Protein AF-A0A238FMF3-F1 (afdb_monomer_lite)

Sequence (136 aa):
MIKHTIITWNVRRGMGVPENRRNIYAYFSTLNASAILLQEHYIRPQLWQLIKDEYEGKVFINQHCLTLIPADSPLIDAELLRTHSALDGRLLVTSFRLRGDIKIFEINNIYAPIDLKQRAKFFDKLIFHKTQKTHL

Structure (mmCIF, N/CA/C/O backbone):
data_AF-A0A238FMF3-F1
#
_entry.id   AF-A0A238FMF3-F1
#
loop_
_atom_site.group_PDB
_atom_site.id
_atom_site.type_symbol
_atom_site.label_atom_id
_atom_site.label_alt_id
_atom_site.label_comp_id
_atom_site.label_asym_id
_atom_site.label_entity_id
_atom_site.label_seq_id
_atom_site.pdbx_PDB_ins_code
_atom_site.Cartn_x
_atom_site.Cartn_y
_atom_site.Cartn_z
_atom_site.occupancy
_atom_site.B_iso_or_equiv
_atom_site.auth_seq_id
_atom_site.auth_comp_id
_atom_site.auth_asym_id
_atom_site.auth_atom_id
_atom_site.pdbx_PDB_model_num
ATOM 1 N N . MET A 1 1 ? -20.058 -5.375 15.266 1.00 68.00 1 MET A N 1
ATOM 2 C CA . MET A 1 1 ? -18.917 -5.923 14.499 1.00 68.00 1 MET A CA 1
ATOM 3 C C . MET A 1 1 ? -18.374 -4.796 13.637 1.00 68.00 1 MET A C 1
ATOM 5 O O . MET A 1 1 ? -19.154 -4.227 12.886 1.00 68.00 1 MET A O 1
ATOM 9 N N . ILE A 1 2 ? -17.103 -4.417 13.787 1.00 75.50 2 ILE A N 1
ATOM 10 C CA . ILE A 1 2 ? -16.485 -3.401 12.919 1.00 75.50 2 ILE A CA 1
ATOM 11 C C . ILE A 1 2 ? -16.122 -4.088 11.601 1.00 75.50 2 ILE A C 1
ATOM 13 O O . ILE A 1 2 ? -15.435 -5.109 11.607 1.00 75.50 2 ILE A O 1
ATOM 17 N N . LYS A 1 3 ? -16.625 -3.569 10.479 1.00 84.00 3 LYS A N 1
ATOM 18 C CA . LYS A 1 3 ? -16.276 -4.061 9.143 1.00 84.00 3 LYS A CA 1
ATOM 19 C C . LYS A 1 3 ? -15.015 -3.343 8.674 1.00 84.00 3 LYS A C 1
ATOM 21 O O . LYS A 1 3 ? -15.008 -2.119 8.602 1.00 84.00 3 LYS A O 1
ATOM 26 N N . HIS A 1 4 ? -13.993 -4.106 8.304 1.00 87.31 4 HIS A N 1
ATOM 27 C CA . HIS A 1 4 ? -12.825 -3.575 7.610 1.00 87.31 4 HIS A CA 1
ATOM 28 C C . HIS A 1 4 ? -12.906 -3.905 6.122 1.00 87.31 4 HIS A C 1
ATOM 30 O O . HIS A 1 4 ? -13.022 -5.072 5.748 1.00 87.31 4 HIS A O 1
ATOM 36 N N . THR A 1 5 ? -12.844 -2.881 5.275 1.00 93.56 5 THR A N 1
ATOM 37 C CA . THR A 1 5 ? -12.824 -3.038 3.814 1.00 93.56 5 THR A CA 1
ATOM 38 C C . THR A 1 5 ? -11.412 -2.769 3.317 1.00 93.56 5 THR A C 1
ATOM 40 O O . THR A 1 5 ? -10.869 -1.695 3.564 1.00 93.56 5 THR A O 1
ATOM 43 N N . ILE A 1 6 ? -10.813 -3.719 2.606 1.00 95.19 6 ILE A N 1
ATOM 44 C CA . ILE A 1 6 ? -9.495 -3.547 1.991 1.00 95.19 6 ILE A CA 1
ATOM 45 C C . ILE A 1 6 ? -9.677 -3.512 0.482 1.00 95.19 6 ILE A C 1
ATOM 47 O O . ILE A 1 6 ? -10.295 -4.407 -0.090 1.00 95.19 6 ILE A O 1
ATOM 51 N N . ILE A 1 7 ? -9.141 -2.477 -0.153 1.00 96.88 7 ILE A N 1
ATOM 52 C CA . ILE A 1 7 ? -9.187 -2.308 -1.605 1.00 96.88 7 ILE A CA 1
ATOM 53 C C . ILE A 1 7 ? -7.799 -2.567 -2.158 1.00 96.88 7 ILE A C 1
ATOM 55 O O . ILE A 1 7 ? -6.808 -2.174 -1.552 1.00 96.88 7 ILE A O 1
ATOM 59 N N . THR A 1 8 ? -7.709 -3.212 -3.316 1.00 96.81 8 THR A N 1
ATOM 60 C CA . THR A 1 8 ? -6.445 -3.331 -4.038 1.00 96.81 8 THR A CA 1
ATOM 61 C C . THR A 1 8 ? -6.606 -2.924 -5.490 1.00 96.81 8 THR A C 1
ATOM 63 O O . THR A 1 8 ? -7.626 -3.222 -6.109 1.00 96.81 8 THR A O 1
ATOM 66 N N . TRP A 1 9 ? -5.607 -2.222 -6.027 1.00 96.62 9 TRP A N 1
ATOM 67 C CA . TRP A 1 9 ? -5.605 -1.801 -7.417 1.00 96.62 9 TRP A CA 1
ATOM 68 C C . TRP A 1 9 ? -4.188 -1.714 -7.989 1.00 96.62 9 TRP A C 1
ATOM 70 O O . TRP A 1 9 ? -3.329 -0.974 -7.512 1.00 96.62 9 TRP A O 1
ATOM 80 N N . ASN A 1 10 ? -3.972 -2.422 -9.093 1.00 95.38 10 ASN 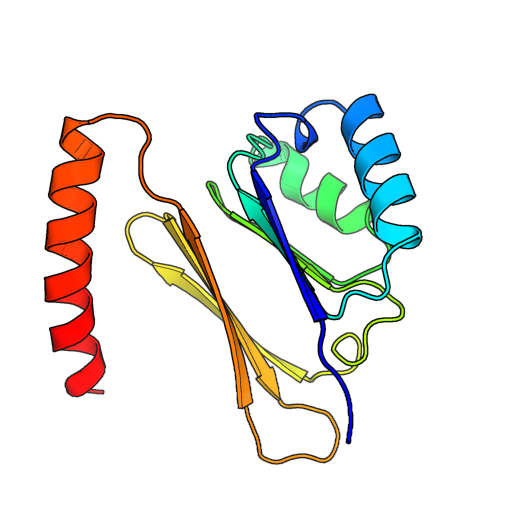A N 1
ATOM 81 C CA . ASN A 1 10 ? -2.854 -2.166 -9.985 1.00 95.38 10 ASN A CA 1
ATOM 82 C C . ASN A 1 10 ? -3.123 -0.903 -10.824 1.00 95.38 10 ASN A C 1
ATOM 84 O O . ASN A 1 10 ? -3.936 -0.922 -11.748 1.00 95.38 10 ASN A O 1
ATOM 88 N N . VAL A 1 11 ? -2.416 0.183 -10.511 1.00 94.50 11 VAL A N 1
ATOM 89 C CA . VAL A 1 11 ? -2.658 1.518 -11.085 1.00 94.50 11 VAL A CA 1
ATOM 90 C C . VAL A 1 11 ? -1.846 1.808 -12.351 1.00 94.50 11 VAL A C 1
ATOM 92 O O . VAL A 1 11 ? -1.956 2.907 -12.886 1.00 94.50 11 VAL A O 1
ATOM 95 N N . ARG A 1 12 ? -1.008 0.870 -12.825 1.00 91.81 12 ARG A N 1
ATOM 96 C CA . ARG A 1 12 ? -0.204 0.979 -14.063 1.00 91.81 12 ARG A CA 1
ATOM 97 C C . ARG A 1 12 ? 0.375 2.380 -14.332 1.00 91.81 12 ARG A C 1
ATOM 99 O O . ARG A 1 12 ? 0.108 2.985 -15.366 1.00 91.81 12 ARG A O 1
ATOM 106 N N . ARG A 1 13 ? 1.195 2.900 -13.412 1.00 87.44 13 ARG A N 1
ATOM 107 C CA . ARG A 1 13 ? 1.839 4.239 -13.436 1.00 87.44 13 ARG A CA 1
ATOM 108 C C . ARG A 1 13 ? 0.920 5.433 -13.177 1.00 87.44 13 ARG A C 1
ATOM 110 O O . ARG A 1 13 ? 1.434 6.548 -13.095 1.00 87.44 13 ARG A O 1
ATOM 117 N N . GLY A 1 14 ? -0.384 5.235 -12.991 1.00 89.12 14 GLY A N 1
ATOM 118 C CA . GLY A 1 14 ? -1.354 6.315 -12.777 1.00 89.12 14 GLY A CA 1
ATOM 119 C C . GLY A 1 14 ? -0.959 7.271 -11.650 1.00 89.12 14 GLY A C 1
ATOM 120 O O . GLY A 1 14 ? -1.090 8.479 -11.787 1.00 89.12 14 GLY A O 1
ATOM 121 N N . MET A 1 15 ? -0.344 6.755 -10.587 1.00 93.50 15 MET A N 1
ATOM 122 C CA . MET A 1 15 ? 0.090 7.560 -9.440 1.00 93.50 15 MET A CA 1
ATOM 123 C C . MET A 1 15 ? 1.286 8.485 -9.718 1.00 93.50 15 MET A C 1
ATOM 125 O O . MET A 1 15 ? 1.492 9.464 -8.997 1.00 93.50 15 MET A O 1
ATOM 129 N N . GLY A 1 16 ? 2.083 8.196 -10.751 1.00 88.50 16 GLY A N 1
ATOM 130 C CA . GLY A 1 16 ? 3.231 9.016 -11.145 1.00 88.50 16 GLY A CA 1
ATOM 131 C C . GLY A 1 16 ? 2.850 10.306 -11.877 1.00 88.50 16 GLY A C 1
ATOM 132 O O . GLY A 1 16 ? 3.673 11.215 -11.963 1.00 88.50 16 GLY A O 1
ATOM 133 N N . VAL A 1 17 ? 1.615 10.408 -12.377 1.00 90.56 17 VAL A N 1
ATOM 134 C CA . VAL A 1 17 ? 1.093 11.595 -13.066 1.00 90.56 17 VAL A CA 1
ATOM 135 C C . VAL A 1 17 ? 0.220 12.386 -12.083 1.00 90.56 17 VAL A C 1
ATOM 137 O O . VAL A 1 17 ? -0.749 11.822 -11.579 1.00 90.56 17 VAL A O 1
ATOM 140 N N . PRO A 1 18 ? 0.521 13.667 -11.786 1.00 91.12 18 PRO A N 1
ATOM 141 C CA . PRO A 1 18 ? -0.217 14.439 -10.781 1.00 91.12 18 PRO A CA 1
ATOM 142 C C . PRO A 1 18 ? -1.730 14.503 -11.008 1.00 91.12 18 PRO A C 1
ATOM 144 O O . PRO A 1 18 ? -2.496 14.331 -10.067 1.00 91.12 18 PRO A O 1
ATOM 147 N N . GLU A 1 19 ? -2.168 14.707 -12.250 1.00 93.62 19 GLU A N 1
ATOM 148 C CA . GLU A 1 19 ? -3.592 14.768 -12.594 1.00 93.62 19 GLU A CA 1
ATOM 149 C C . GLU A 1 19 ? -4.303 13.432 -12.341 1.00 93.62 19 GLU A C 1
ATOM 151 O O . GLU A 1 19 ? -5.290 13.381 -11.610 1.00 93.62 19 GLU A O 1
ATOM 156 N N . ASN A 1 20 ? -3.740 12.329 -12.845 1.00 94.69 20 ASN A N 1
ATOM 157 C CA . ASN A 1 20 ? -4.270 10.989 -12.594 1.00 94.69 20 ASN A CA 1
ATOM 158 C C . ASN A 1 20 ? -4.305 10.668 -11.100 1.00 94.69 20 ASN A C 1
ATOM 160 O O . ASN A 1 20 ? -5.281 10.102 -10.623 1.00 94.69 20 ASN A O 1
ATOM 164 N N . ARG A 1 21 ? -3.264 11.046 -10.351 1.00 94.00 21 ARG A N 1
ATOM 165 C CA . ARG A 1 21 ? -3.214 10.841 -8.903 1.00 94.00 21 ARG A CA 1
ATOM 166 C C . ARG A 1 21 ? -4.348 11.569 -8.182 1.00 94.00 21 ARG A C 1
ATOM 168 O O . ARG A 1 21 ? -4.996 10.954 -7.343 1.00 94.00 21 ARG A O 1
ATOM 175 N N . ARG A 1 22 ? -4.636 12.827 -8.538 1.00 93.62 22 ARG A N 1
ATOM 176 C CA . ARG A 1 22 ? -5.783 13.570 -7.982 1.00 93.62 22 ARG A CA 1
ATOM 177 C C . ARG A 1 22 ? -7.108 12.882 -8.299 1.00 93.62 22 ARG A C 1
ATOM 179 O O . ARG A 1 22 ? -7.917 12.708 -7.397 1.00 93.62 22 ARG A O 1
ATOM 186 N N . ASN A 1 23 ? -7.297 12.426 -9.537 1.00 95.50 23 ASN A N 1
ATOM 187 C CA . ASN A 1 23 ? -8.507 11.698 -9.937 1.00 95.50 23 ASN A CA 1
ATOM 188 C C . ASN A 1 23 ? -8.652 10.365 -9.184 1.00 95.50 23 ASN A C 1
ATOM 190 O O . ASN A 1 23 ? -9.747 10.008 -8.759 1.00 95.50 23 ASN A O 1
ATOM 194 N N . ILE A 1 24 ? -7.545 9.647 -8.972 1.00 95.31 24 ILE A N 1
ATOM 195 C CA . ILE A 1 24 ? -7.512 8.408 -8.185 1.00 95.31 24 ILE A CA 1
ATOM 196 C C . ILE A 1 24 ? -7.882 8.686 -6.721 1.00 95.31 24 ILE A C 1
ATOM 198 O O . ILE A 1 24 ? -8.711 7.971 -6.166 1.00 95.31 24 ILE A O 1
ATOM 202 N N . TYR A 1 25 ? -7.320 9.729 -6.102 1.00 95.06 25 TYR A N 1
ATOM 203 C CA . TYR A 1 25 ? -7.675 10.123 -4.734 1.00 95.06 25 TYR A CA 1
ATOM 204 C C . TYR A 1 25 ? -9.138 10.556 -4.613 1.00 95.06 25 TYR A C 1
ATOM 206 O O . TYR A 1 25 ? -9.816 10.118 -3.688 1.00 95.06 25 TYR A O 1
ATOM 214 N N . ALA A 1 26 ? -9.646 11.332 -5.572 1.00 95.12 26 ALA A N 1
ATOM 215 C CA . ALA A 1 26 ? -11.052 11.723 -5.624 1.00 95.12 26 ALA A CA 1
ATOM 216 C C . ALA A 1 26 ? -11.986 10.516 -5.794 1.00 95.12 26 ALA A C 1
ATOM 218 O O . ALA A 1 26 ? -13.071 10.491 -5.229 1.00 95.12 26 ALA A O 1
ATOM 219 N N . TYR A 1 27 ? -11.575 9.488 -6.539 1.00 95.75 27 TYR A N 1
ATOM 220 C CA . TYR A 1 27 ? -12.335 8.243 -6.605 1.00 95.75 27 TYR A CA 1
ATOM 221 C C . TYR A 1 27 ? -12.285 7.484 -5.275 1.00 95.75 27 TYR A C 1
ATOM 223 O O . TYR A 1 27 ? -13.315 7.022 -4.791 1.00 95.75 27 TYR A O 1
ATOM 231 N N . PHE A 1 28 ? -11.113 7.380 -4.645 1.00 95.31 28 PHE A N 1
ATOM 232 C CA . PHE A 1 28 ? -10.968 6.691 -3.363 1.00 95.31 28 PHE A CA 1
ATOM 233 C C . PHE A 1 28 ? -11.751 7.326 -2.224 1.00 95.31 28 PHE A C 1
ATOM 235 O O . PHE A 1 28 ? -12.249 6.579 -1.389 1.00 95.31 28 PHE A O 1
ATOM 242 N N . SER A 1 29 ? -11.926 8.647 -2.209 1.00 92.56 29 SER A N 1
ATOM 243 C CA . SER A 1 29 ? -12.755 9.310 -1.195 1.00 92.56 29 SER A CA 1
ATOM 244 C C . SER A 1 29 ? -14.241 8.948 -1.296 1.00 92.56 29 SER A C 1
ATOM 246 O O . SER A 1 29 ? -14.984 9.135 -0.339 1.00 92.56 29 SER A O 1
ATOM 248 N N . THR A 1 30 ? -14.687 8.374 -2.420 1.00 94.44 30 THR A N 1
ATOM 249 C CA . THR A 1 30 ? -16.049 7.825 -2.551 1.00 94.44 30 THR A CA 1
ATOM 250 C C . THR A 1 30 ? -16.193 6.421 -1.953 1.00 94.44 30 THR A C 1
ATOM 252 O O . THR A 1 30 ? -17.304 5.899 -1.849 1.00 94.44 30 THR A O 1
ATOM 255 N N . LEU A 1 31 ? -15.083 5.780 -1.570 1.00 92.62 31 LEU A N 1
ATOM 256 C CA . LEU A 1 31 ? -15.044 4.397 -1.111 1.00 92.62 31 LEU A CA 1
ATOM 257 C C . LEU A 1 31 ? -14.895 4.348 0.410 1.00 92.62 31 LEU A C 1
ATOM 259 O O . LEU A 1 31 ? -13.969 4.918 0.973 1.00 92.62 31 LEU A O 1
ATOM 263 N N . ASN A 1 32 ? -15.736 3.559 1.079 1.00 92.50 32 ASN A N 1
ATOM 264 C CA . ASN A 1 32 ? -15.579 3.285 2.509 1.00 92.50 32 ASN A CA 1
ATOM 265 C C . ASN A 1 32 ? -14.511 2.194 2.736 1.00 92.50 32 ASN A C 1
ATOM 267 O O . ASN A 1 32 ? -14.831 1.013 2.939 1.00 92.50 32 ASN A O 1
ATOM 271 N N . ALA A 1 33 ? -13.238 2.583 2.616 1.00 95.12 33 ALA A N 1
ATOM 272 C CA . ALA A 1 33 ? -12.076 1.707 2.725 1.00 95.12 33 ALA A CA 1
ATOM 273 C C . ALA A 1 33 ? -11.340 1.895 4.058 1.00 95.12 33 ALA A C 1
ATOM 275 O O . ALA A 1 33 ? -11.014 2.999 4.472 1.00 95.12 33 ALA A O 1
ATOM 276 N N . SER A 1 34 ? -10.980 0.789 4.707 1.00 94.25 34 SER A N 1
ATOM 277 C CA . SER A 1 34 ? -10.050 0.812 5.836 1.00 94.25 34 SER A CA 1
ATOM 278 C C . SER A 1 34 ? -8.601 0.977 5.376 1.00 94.25 34 SER A C 1
ATOM 280 O O . SER A 1 34 ? -7.818 1.668 6.023 1.00 94.25 34 SER A O 1
ATOM 282 N N . ALA A 1 35 ? -8.240 0.350 4.257 1.00 96.31 35 ALA A N 1
ATOM 283 C CA . ALA A 1 35 ? -6.948 0.533 3.612 1.00 96.31 35 ALA A CA 1
ATOM 284 C C . ALA A 1 35 ? -7.047 0.281 2.106 1.00 96.31 35 ALA A C 1
ATOM 286 O O . ALA A 1 35 ? -7.897 -0.486 1.645 1.00 96.31 35 ALA A O 1
ATOM 287 N N . ILE A 1 36 ? -6.140 0.894 1.352 1.00 97.75 36 ILE A N 1
ATOM 288 C CA . ILE A 1 36 ? -6.053 0.780 -0.103 1.00 97.75 36 ILE A CA 1
ATOM 289 C C . ILE A 1 36 ? -4.626 0.379 -0.482 1.00 97.75 36 ILE A C 1
ATOM 291 O O . ILE A 1 36 ? -3.660 1.034 -0.096 1.00 97.75 36 ILE A O 1
ATOM 295 N N . LEU A 1 37 ? -4.498 -0.712 -1.232 1.00 97.69 37 LEU A N 1
ATOM 296 C CA . LEU A 1 37 ? -3.246 -1.356 -1.617 1.00 97.69 37 LEU A CA 1
ATOM 297 C C . LEU A 1 37 ? -3.002 -1.166 -3.108 1.00 97.69 37 LEU A C 1
ATOM 299 O O . LEU A 1 37 ? -3.657 -1.791 -3.943 1.00 97.69 37 LEU A O 1
ATOM 303 N N . LEU A 1 38 ? -2.038 -0.321 -3.440 1.00 96.88 38 LEU A N 1
ATOM 304 C CA . LEU A 1 38 ? -1.669 -0.018 -4.810 1.00 96.88 38 LEU A CA 1
ATOM 305 C C . LEU A 1 38 ? -0.372 -0.714 -5.199 1.00 96.88 38 LEU A C 1
ATOM 307 O O . LEU A 1 38 ? 0.602 -0.716 -4.440 1.00 96.88 38 LEU A O 1
ATOM 311 N N . GLN A 1 39 ? -0.355 -1.262 -6.410 1.00 95.38 39 GLN A N 1
ATOM 312 C CA . GLN A 1 39 ? 0.838 -1.806 -7.058 1.00 95.38 39 GLN A CA 1
ATOM 313 C C . GLN A 1 39 ? 1.059 -1.122 -8.404 1.00 95.38 39 GLN A C 1
ATOM 315 O O . GLN A 1 39 ? 0.152 -0.494 -8.948 1.00 95.38 39 GLN A O 1
ATOM 320 N N . GLU A 1 40 ? 2.276 -1.226 -8.940 1.00 93.62 40 GLU A N 1
ATOM 321 C CA . GLU A 1 40 ? 2.654 -0.533 -10.180 1.00 93.62 40 GLU A CA 1
ATOM 322 C C . GLU A 1 40 ? 2.409 0.986 -10.104 1.00 93.62 40 GLU A C 1
ATOM 324 O O . GLU A 1 40 ? 2.002 1.624 -11.072 1.00 93.62 40 GLU A O 1
ATOM 329 N N . HIS A 1 41 ? 2.658 1.606 -8.948 1.00 94.00 41 HIS A N 1
ATOM 330 C CA . HIS A 1 41 ? 2.490 3.055 -8.788 1.00 94.00 41 HIS A CA 1
ATOM 331 C C . HIS A 1 41 ? 3.573 3.860 -9.532 1.00 94.00 41 HIS A C 1
ATOM 333 O O . HIS A 1 41 ? 3.300 4.965 -9.992 1.00 94.00 41 HIS A O 1
ATOM 339 N N . TYR A 1 42 ? 4.787 3.307 -9.679 1.00 89.56 42 TYR A N 1
ATOM 340 C CA . TYR A 1 42 ? 5.935 3.903 -10.392 1.00 89.56 42 TYR A CA 1
ATOM 341 C C . TYR A 1 42 ? 6.288 5.347 -9.986 1.00 89.56 42 TYR A C 1
ATOM 343 O O . TYR A 1 42 ? 6.887 6.100 -10.757 1.00 89.56 42 TYR A O 1
ATOM 351 N N . ILE A 1 43 ? 5.957 5.730 -8.754 1.00 94.31 43 ILE A N 1
ATOM 352 C CA . ILE A 1 43 ? 6.350 7.018 -8.180 1.00 94.31 43 ILE A CA 1
ATOM 353 C C . ILE A 1 43 ? 7.854 6.978 -7.907 1.00 94.31 43 ILE A C 1
ATOM 355 O O . ILE A 1 43 ? 8.345 6.077 -7.220 1.00 94.31 43 ILE A O 1
ATOM 359 N N . ARG A 1 44 ? 8.586 7.972 -8.416 1.00 93.81 44 ARG A N 1
ATOM 360 C CA . ARG A 1 44 ? 10.028 8.081 -8.177 1.00 93.81 44 ARG A CA 1
ATOM 361 C C . ARG A 1 44 ? 10.314 8.371 -6.695 1.00 93.81 44 ARG A C 1
ATOM 363 O O . ARG A 1 44 ? 9.583 9.170 -6.111 1.00 93.81 44 ARG A O 1
ATOM 370 N N . PRO A 1 45 ? 11.392 7.817 -6.105 1.00 94.94 45 PRO A N 1
ATOM 371 C CA . PRO A 1 45 ? 11.719 8.026 -4.692 1.00 94.94 45 PRO A CA 1
ATOM 372 C C . PRO A 1 45 ? 11.774 9.489 -4.247 1.00 94.94 45 PRO A C 1
ATOM 374 O O . PRO A 1 45 ? 11.330 9.807 -3.150 1.00 94.94 45 PRO A O 1
ATOM 377 N N . GLN A 1 46 ? 12.236 10.395 -5.118 1.00 95.62 46 GLN A N 1
ATOM 378 C CA . GLN A 1 46 ? 12.337 11.824 -4.791 1.00 95.62 46 GLN A CA 1
ATOM 379 C C . GLN A 1 46 ? 10.971 12.482 -4.540 1.00 95.62 46 GLN A C 1
ATOM 381 O O . GLN A 1 46 ? 10.898 13.520 -3.896 1.00 95.62 46 GLN A O 1
ATOM 386 N N . LEU A 1 47 ? 9.888 11.884 -5.047 1.00 94.75 47 LEU A N 1
ATOM 387 C CA . LEU A 1 47 ? 8.526 12.392 -4.900 1.00 94.75 47 LEU A CA 1
ATOM 388 C C . LEU A 1 47 ? 7.786 11.758 -3.719 1.00 94.75 47 LEU A C 1
ATOM 390 O O . LEU A 1 47 ? 6.663 12.153 -3.441 1.00 94.75 47 LEU A O 1
ATOM 394 N N . TRP A 1 48 ? 8.359 10.772 -3.022 1.00 95.62 48 TRP A N 1
ATOM 395 C CA . TRP A 1 48 ? 7.627 10.047 -1.977 1.00 95.62 48 TRP A CA 1
ATOM 396 C C . TRP A 1 48 ? 7.166 10.944 -0.834 1.00 95.62 48 TRP A C 1
ATOM 398 O O . TRP A 1 48 ? 6.073 10.722 -0.325 1.00 95.62 48 TRP A O 1
ATOM 408 N N . GLN A 1 49 ? 7.958 11.949 -0.450 1.00 96.06 49 GLN A N 1
ATOM 409 C CA . GLN A 1 49 ? 7.538 12.891 0.586 1.00 96.06 49 GLN A CA 1
ATOM 410 C C . GLN A 1 49 ? 6.351 13.735 0.114 1.00 96.06 49 GLN A C 1
ATOM 412 O O . GLN A 1 49 ? 5.341 13.772 0.800 1.00 96.06 49 GLN A O 1
ATOM 417 N N . LEU A 1 50 ? 6.404 14.256 -1.116 1.00 94.56 50 LEU A N 1
ATOM 418 C CA . LEU A 1 50 ? 5.275 14.959 -1.732 1.00 94.56 50 LEU A CA 1
ATOM 419 C C . LEU A 1 50 ? 3.995 14.106 -1.719 1.00 94.56 50 LEU A C 1
ATOM 421 O O . LEU A 1 50 ? 2.932 14.605 -1.385 1.00 94.56 50 LEU A O 1
ATOM 425 N N . ILE A 1 51 ? 4.085 12.811 -2.044 1.00 95.06 51 ILE A N 1
ATOM 426 C CA . ILE A 1 51 ? 2.914 11.916 -2.019 1.00 95.06 51 ILE A CA 1
ATOM 427 C C . ILE A 1 51 ? 2.340 11.753 -0.609 1.00 95.06 51 ILE A C 1
ATOM 429 O O . ILE A 1 51 ? 1.124 11.645 -0.466 1.00 95.06 51 ILE A O 1
ATOM 433 N N . LYS A 1 52 ? 3.200 11.707 0.415 1.00 95.69 52 LYS A N 1
ATOM 434 C CA . LYS A 1 52 ? 2.772 11.647 1.818 1.00 95.69 52 LYS A CA 1
ATOM 435 C C . LYS A 1 52 ? 2.086 12.940 2.243 1.00 95.69 52 LYS A C 1
ATOM 437 O O . LYS A 1 52 ? 1.088 12.865 2.941 1.00 95.69 52 LYS A O 1
ATOM 442 N N . ASP A 1 53 ? 2.606 14.081 1.803 1.00 94.75 53 ASP A N 1
ATOM 443 C CA . ASP A 1 53 ? 2.078 15.397 2.162 1.00 94.75 53 ASP A CA 1
ATOM 444 C C . ASP A 1 53 ? 0.752 15.706 1.434 1.00 94.75 53 ASP A C 1
ATOM 446 O O . ASP A 1 53 ? -0.108 16.388 1.978 1.00 94.75 53 ASP A O 1
ATOM 450 N N . GLU A 1 54 ? 0.565 15.197 0.210 1.00 93.25 54 GLU A N 1
ATOM 451 C CA . GLU A 1 54 ? -0.653 15.401 -0.594 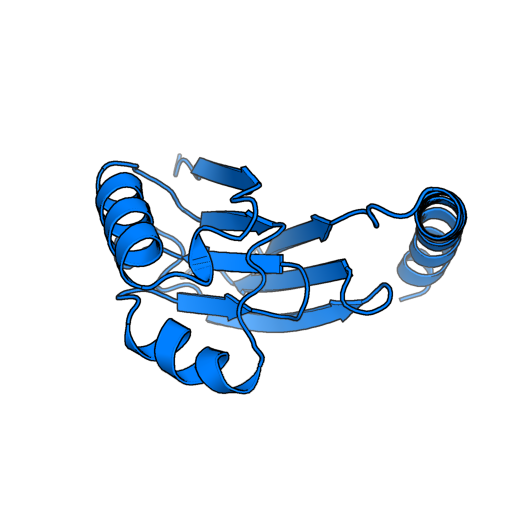1.00 93.25 54 GLU A CA 1
ATOM 452 C C . GLU A 1 54 ? -1.856 14.550 -0.152 1.00 93.25 54 GLU A C 1
ATOM 454 O O . GLU A 1 54 ? -2.984 14.843 -0.547 1.00 93.25 54 GLU A O 1
ATOM 459 N N . TYR A 1 55 ? -1.640 13.456 0.580 1.00 95.56 55 TYR A N 1
ATOM 460 C CA . TYR A 1 55 ? -2.706 12.529 0.954 1.00 95.56 55 TYR A CA 1
ATOM 461 C C . TYR A 1 55 ? -3.161 12.794 2.390 1.00 95.56 55 TYR A C 1
ATOM 463 O O . TYR A 1 55 ? -2.362 12.719 3.313 1.00 95.56 55 TYR A O 1
ATOM 471 N N . GLU A 1 56 ? -4.457 13.035 2.593 1.00 92.12 56 GLU A N 1
ATOM 472 C CA . GLU A 1 56 ? -5.012 13.426 3.904 1.00 92.12 56 GLU A CA 1
ATOM 473 C C . GLU A 1 56 ? -4.923 12.327 4.984 1.00 92.12 56 GLU A C 1
ATOM 475 O O . GLU A 1 56 ? -5.155 12.582 6.163 1.00 92.12 56 GLU A O 1
ATOM 480 N N . GLY A 1 57 ? -4.582 11.095 4.604 1.00 95.00 57 GLY A N 1
ATOM 481 C CA . GLY A 1 57 ? -4.439 9.960 5.511 1.00 95.00 57 GLY A CA 1
ATOM 482 C C . GLY A 1 57 ? -2.993 9.492 5.710 1.00 95.00 57 GLY A C 1
ATOM 483 O O . GLY A 1 57 ? -2.029 10.207 5.451 1.00 95.00 57 GLY A O 1
ATOM 484 N N . LYS A 1 58 ? -2.805 8.240 6.147 1.00 96.19 58 LYS A N 1
ATOM 485 C CA . LYS A 1 58 ? -1.451 7.663 6.281 1.00 96.19 58 LYS A CA 1
ATOM 486 C C . LYS A 1 58 ? -1.002 7.015 4.977 1.00 96.19 58 LYS A C 1
ATOM 488 O O . LYS A 1 58 ? -1.765 6.301 4.327 1.00 96.19 58 LYS A O 1
ATOM 493 N N . VAL A 1 59 ? 0.272 7.204 4.645 1.00 97.00 59 VAL A N 1
ATOM 494 C CA . VAL A 1 59 ? 0.902 6.689 3.426 1.00 97.00 59 VAL A CA 1
ATOM 495 C C . VAL A 1 59 ? 2.135 5.860 3.776 1.00 97.00 59 VAL A C 1
ATOM 497 O O . VAL A 1 59 ? 3.102 6.365 4.350 1.00 97.00 59 VAL A O 1
ATOM 500 N N . PHE A 1 60 ? 2.140 4.597 3.354 1.00 96.75 60 PHE A N 1
ATOM 501 C CA . PHE A 1 60 ? 3.298 3.707 3.432 1.00 96.75 60 PHE A CA 1
ATOM 502 C C . PHE A 1 60 ? 3.714 3.321 2.020 1.00 96.75 60 PHE A C 1
ATOM 504 O O . PHE A 1 60 ? 2.921 2.763 1.269 1.00 96.75 60 PHE A O 1
ATOM 511 N N . ILE A 1 61 ? 4.949 3.629 1.640 1.00 96.38 61 ILE A N 1
ATOM 512 C CA . ILE A 1 61 ? 5.414 3.491 0.260 1.00 96.38 61 ILE A CA 1
ATOM 513 C C . ILE A 1 61 ? 6.795 2.851 0.215 1.00 96.38 61 ILE A C 1
ATOM 515 O O . ILE A 1 61 ? 7.665 3.164 1.030 1.00 96.38 61 ILE A O 1
ATOM 519 N N . ASN A 1 62 ? 6.994 1.973 -0.761 1.00 95.19 62 ASN A N 1
ATOM 520 C CA . ASN A 1 62 ? 8.310 1.541 -1.206 1.00 95.19 62 ASN A CA 1
ATOM 521 C C . ASN A 1 62 ? 8.381 1.585 -2.745 1.00 95.19 62 ASN A C 1
ATOM 523 O O . ASN A 1 62 ? 7.586 2.258 -3.393 1.00 95.19 62 ASN A O 1
ATOM 527 N N . GLN A 1 63 ? 9.356 0.911 -3.355 1.00 92.94 63 GLN A N 1
ATOM 528 C CA . GLN A 1 63 ? 9.543 0.933 -4.810 1.00 92.94 63 GLN A CA 1
ATOM 529 C C . GLN A 1 63 ? 8.394 0.278 -5.604 1.00 92.94 63 GLN A C 1
ATOM 531 O O . GLN A 1 63 ? 8.262 0.514 -6.809 1.00 92.94 63 GLN A O 1
ATOM 536 N N . HIS A 1 64 ? 7.619 -0.606 -4.981 1.00 94.31 64 HIS A N 1
ATOM 537 C CA . HIS A 1 64 ? 6.692 -1.501 -5.675 1.00 94.31 64 HIS A CA 1
ATOM 538 C C . HIS A 1 64 ? 5.253 -1.389 -5.185 1.00 94.31 64 HIS A C 1
ATOM 540 O O . HIS A 1 64 ? 4.324 -1.550 -5.981 1.00 94.31 64 HIS A O 1
ATOM 546 N N . CYS A 1 65 ? 5.090 -1.109 -3.899 1.00 95.81 65 CYS A N 1
ATOM 547 C CA . CYS A 1 65 ? 3.831 -1.121 -3.192 1.00 95.81 65 CYS A CA 1
ATOM 548 C C . CYS A 1 65 ? 3.600 0.226 -2.506 1.00 95.81 65 CYS A C 1
ATOM 550 O O . CYS A 1 65 ? 4.513 0.837 -1.943 1.00 95.81 65 CYS A O 1
ATOM 552 N N . LEU A 1 66 ? 2.340 0.642 -2.511 1.00 96.62 66 LEU A N 1
ATOM 553 C CA . LEU A 1 66 ? 1.842 1.814 -1.814 1.00 96.62 66 LEU A CA 1
ATOM 554 C C . LEU A 1 66 ? 0.590 1.402 -1.034 1.00 96.62 66 LEU A C 1
ATOM 556 O O . LEU A 1 66 ? -0.352 0.867 -1.609 1.00 96.62 66 LEU A O 1
ATOM 560 N N . THR A 1 67 ? 0.593 1.620 0.272 1.00 97.25 67 THR A N 1
ATOM 561 C CA . THR A 1 67 ? -0.548 1.396 1.159 1.00 97.25 67 THR A CA 1
ATOM 562 C C . THR A 1 67 ? -1.039 2.748 1.655 1.00 97.25 67 THR A C 1
ATOM 564 O O . THR A 1 67 ? -0.270 3.511 2.242 1.00 97.25 67 THR A O 1
ATOM 567 N N . LEU A 1 68 ? -2.318 3.027 1.429 1.00 97.25 68 LEU A N 1
ATOM 568 C CA . LEU A 1 68 ? -3.003 4.231 1.879 1.00 97.25 68 LEU A CA 1
ATOM 569 C C . LEU A 1 68 ? -4.011 3.863 2.969 1.00 97.25 68 LEU A C 1
ATOM 571 O O . LEU A 1 68 ? -4.776 2.912 2.808 1.00 97.25 68 LEU A O 1
ATOM 575 N N . ILE A 1 69 ? -4.033 4.623 4.058 1.00 96.88 69 ILE A N 1
ATOM 576 C CA . ILE A 1 69 ? -5.066 4.560 5.097 1.00 96.88 69 ILE A CA 1
ATOM 577 C C . ILE A 1 69 ? -5.863 5.861 5.009 1.00 96.88 69 ILE A C 1
ATOM 579 O O . ILE A 1 69 ? -5.287 6.897 5.335 1.00 96.88 69 ILE A O 1
ATOM 583 N N . PRO A 1 70 ? -7.123 5.849 4.536 1.00 96.31 70 PRO A N 1
ATOM 584 C CA . PRO A 1 70 ? -7.972 7.045 4.495 1.00 96.31 70 PRO A CA 1
ATOM 585 C C . PRO A 1 70 ? -8.102 7.741 5.856 1.00 96.31 70 PRO A C 1
ATOM 587 O O . PRO A 1 70 ? -8.009 7.084 6.892 1.00 96.31 70 PRO A O 1
ATOM 590 N N . ALA A 1 71 ? -8.303 9.060 5.861 1.00 94.69 71 ALA A N 1
ATOM 591 C CA . ALA A 1 71 ? -8.401 9.858 7.089 1.00 94.69 71 ALA A CA 1
ATOM 592 C C . ALA A 1 71 ? -9.627 9.496 7.948 1.00 94.69 71 ALA A C 1
ATOM 594 O O . ALA A 1 71 ? -9.589 9.602 9.168 1.00 94.69 71 ALA A O 1
ATOM 595 N N . ASP A 1 72 ? -10.692 9.021 7.312 1.00 91.88 72 ASP A N 1
ATOM 596 C CA . ASP A 1 72 ? -11.926 8.527 7.926 1.00 91.88 72 ASP A CA 1
ATOM 597 C C . ASP A 1 72 ? -11.891 7.015 8.224 1.00 91.88 72 ASP A C 1
ATOM 599 O O . ASP A 1 72 ? -12.857 6.443 8.733 1.00 91.88 72 ASP A O 1
ATOM 603 N N . SER A 1 73 ? -10.771 6.344 7.933 1.00 92.19 73 SER A N 1
ATOM 604 C CA . SER A 1 73 ? -10.609 4.914 8.178 1.00 92.19 73 SER A CA 1
ATOM 605 C C . SER A 1 73 ? -10.625 4.594 9.674 1.00 92.19 73 SER A C 1
ATOM 607 O O . SER A 1 73 ? -9.940 5.261 10.449 1.00 92.19 73 SER A O 1
ATOM 609 N N . PRO A 1 74 ? -11.229 3.468 10.105 1.00 86.19 74 PRO A N 1
ATOM 610 C CA . PRO A 1 74 ? -11.081 2.981 11.480 1.00 86.19 74 PRO A CA 1
ATOM 611 C C . PRO A 1 74 ? -9.625 2.648 11.860 1.00 86.19 74 PRO A C 1
ATOM 613 O O . PRO A 1 74 ? -9.324 2.450 13.034 1.00 86.19 74 PRO A O 1
ATOM 616 N N . LEU A 1 75 ? -8.715 2.556 10.883 1.00 88.62 75 LEU A N 1
ATOM 617 C CA . LEU A 1 75 ? -7.285 2.333 11.106 1.00 88.62 75 LEU A CA 1
ATOM 618 C C . LEU A 1 75 ? -6.490 3.636 11.278 1.00 88.62 75 LEU A C 1
ATOM 620 O O . LEU A 1 75 ? -5.296 3.567 11.580 1.00 88.62 75 LEU A O 1
ATOM 624 N N . ILE A 1 76 ? -7.101 4.814 11.094 1.00 92.19 76 ILE A N 1
ATOM 625 C CA . ILE A 1 76 ? -6.379 6.091 11.169 1.00 92.19 76 ILE A CA 1
ATOM 626 C C . ILE A 1 76 ? -5.781 6.325 12.562 1.00 92.19 76 ILE A C 1
ATOM 628 O O . ILE A 1 76 ? -4.618 6.707 12.671 1.00 92.19 76 ILE A O 1
ATOM 632 N N . ASP A 1 77 ? -6.511 5.956 13.613 1.00 88.25 77 ASP A N 1
ATOM 633 C CA . ASP A 1 77 ? -6.102 6.074 15.018 1.00 88.25 77 ASP A CA 1
ATOM 634 C C . ASP A 1 77 ? -5.301 4.867 15.525 1.00 88.25 77 ASP A C 1
ATOM 636 O O . ASP A 1 77 ? -4.886 4.833 16.685 1.00 88.25 77 ASP A O 1
ATOM 640 N N . ALA A 1 78 ? -5.094 3.847 14.688 1.00 89.56 78 ALA A N 1
ATOM 641 C CA . ALA A 1 78 ? -4.349 2.670 15.098 1.00 89.56 78 ALA A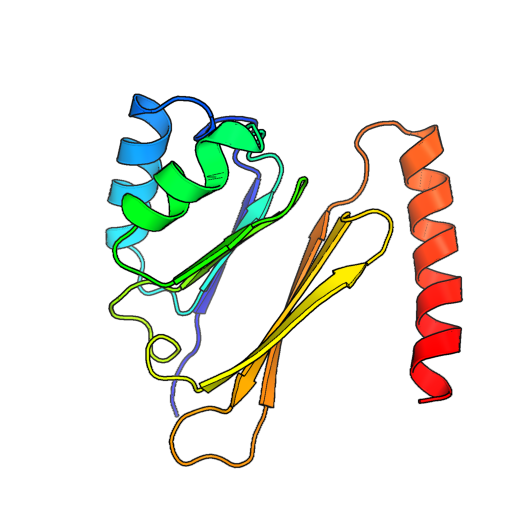 CA 1
ATOM 642 C C . ALA A 1 78 ? -2.870 3.024 15.335 1.00 89.56 78 ALA A C 1
ATOM 644 O O . ALA A 1 78 ? -2.243 3.753 14.548 1.00 89.56 78 ALA A O 1
ATOM 645 N N . GLU A 1 79 ? -2.309 2.490 16.421 1.00 91.62 79 GLU A N 1
ATOM 646 C CA . GLU A 1 79 ? -0.898 2.648 16.763 1.00 91.62 79 GLU A CA 1
ATOM 647 C C . GLU A 1 79 ? -0.071 1.897 15.719 1.00 91.62 79 GLU A C 1
ATOM 649 O O . GLU A 1 79 ? -0.216 0.686 15.543 1.00 91.62 79 GLU A O 1
ATOM 654 N N . LEU A 1 80 ? 0.797 2.613 15.005 1.00 93.12 80 LEU A N 1
ATOM 655 C CA . LEU A 1 80 ? 1.724 1.992 14.068 1.00 93.12 80 LEU A CA 1
ATOM 656 C C . LEU A 1 80 ? 2.823 1.279 14.858 1.00 93.12 80 LEU A C 1
ATOM 658 O O . LEU A 1 80 ? 3.675 1.932 15.451 1.00 93.12 80 LEU A O 1
ATOM 662 N N . LEU A 1 81 ? 2.838 -0.051 14.816 1.00 92.62 81 LEU A N 1
ATOM 663 C CA . LEU A 1 81 ? 3.865 -0.841 15.496 1.00 92.62 81 LEU A CA 1
ATOM 664 C C . LEU A 1 81 ? 5.125 -0.967 14.645 1.00 92.62 81 LEU A C 1
ATOM 666 O O . LEU A 1 81 ? 6.243 -0.859 15.143 1.00 92.62 81 LEU A O 1
ATOM 670 N N . ARG A 1 82 ? 4.953 -1.248 13.348 1.00 92.25 82 ARG A N 1
ATOM 671 C CA . ARG A 1 82 ? 6.071 -1.501 12.437 1.00 92.25 82 ARG A CA 1
ATOM 672 C C . ARG A 1 82 ? 5.675 -1.281 10.987 1.00 92.25 82 ARG A C 1
ATOM 674 O O . ARG A 1 82 ? 4.584 -1.647 10.563 1.00 92.25 82 ARG A O 1
ATOM 681 N N . THR A 1 83 ? 6.623 -0.773 10.206 1.00 93.88 83 THR A N 1
ATOM 682 C CA . THR A 1 83 ? 6.635 -0.927 8.747 1.00 93.88 83 THR A CA 1
ATOM 683 C C . THR A 1 83 ? 7.944 -1.588 8.340 1.00 93.88 83 THR A C 1
ATOM 685 O O . THR A 1 83 ? 9.006 -1.169 8.797 1.00 93.88 83 THR A O 1
ATOM 688 N N . HIS A 1 84 ? 7.900 -2.630 7.511 1.00 92.81 84 HIS A N 1
ATOM 689 C CA . HIS A 1 84 ? 9.114 -3.218 6.945 1.00 92.81 84 HIS A CA 1
ATOM 690 C C . HIS A 1 84 ? 8.911 -3.671 5.502 1.00 92.81 84 HIS A C 1
ATOM 692 O O . HIS A 1 84 ? 7.802 -4.000 5.087 1.00 92.81 84 HIS A O 1
ATOM 698 N N . SER A 1 85 ? 10.001 -3.680 4.738 1.00 92.56 85 SER A N 1
ATOM 699 C CA . SER A 1 85 ? 10.026 -4.209 3.376 1.00 92.56 85 SER A CA 1
ATOM 700 C C . SER A 1 85 ? 10.855 -5.488 3.314 1.00 92.56 85 SER A C 1
ATOM 702 O O . SER A 1 85 ? 11.870 -5.603 3.998 1.00 92.56 85 SER A O 1
ATOM 704 N N . ALA A 1 86 ? 10.431 -6.439 2.488 1.00 91.12 86 ALA A N 1
ATOM 705 C CA . ALA A 1 86 ? 11.129 -7.699 2.244 1.00 91.12 86 ALA A CA 1
ATOM 706 C C . ALA A 1 86 ? 11.012 -8.102 0.766 1.00 91.12 86 ALA A C 1
ATOM 708 O O . ALA A 1 86 ? 10.363 -7.410 -0.023 1.00 91.12 86 ALA A O 1
ATOM 709 N N . LEU A 1 87 ? 11.647 -9.218 0.389 1.00 91.81 87 LEU A N 1
ATOM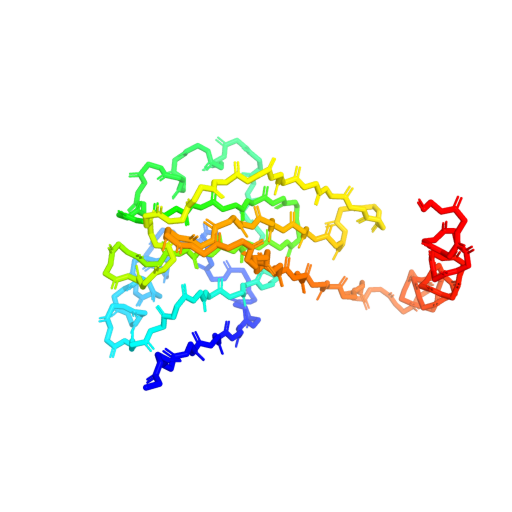 710 C CA . LEU A 1 87 ? 11.631 -9.757 -0.979 1.00 91.81 87 LEU A CA 1
ATOM 711 C C . LEU A 1 87 ? 12.073 -8.712 -2.018 1.00 91.81 87 LEU A C 1
ATOM 713 O O . LEU A 1 87 ? 11.362 -8.442 -2.979 1.00 91.81 87 LEU A O 1
ATOM 717 N N . ASP A 1 88 ? 13.219 -8.069 -1.788 1.00 90.81 88 ASP A N 1
ATOM 718 C CA . ASP A 1 88 ? 13.740 -6.994 -2.647 1.00 90.81 88 ASP A CA 1
ATOM 719 C C . ASP A 1 88 ? 12.761 -5.804 -2.784 1.00 90.81 88 ASP A C 1
ATOM 721 O O . ASP A 1 88 ? 12.617 -5.205 -3.846 1.00 90.81 88 ASP A O 1
ATOM 725 N N . GLY A 1 89 ? 12.024 -5.493 -1.711 1.00 91.00 89 GLY A N 1
ATOM 726 C CA . GLY A 1 89 ? 11.020 -4.424 -1.684 1.00 91.00 89 GLY A CA 1
ATOM 727 C C . GLY A 1 89 ? 9.661 -4.816 -2.269 1.00 91.00 89 GLY A C 1
ATOM 728 O O . GLY A 1 89 ? 8.763 -3.983 -2.348 1.00 91.00 89 GLY A O 1
ATOM 729 N N . ARG A 1 90 ? 9.479 -6.067 -2.698 1.00 93.69 90 ARG A N 1
ATOM 730 C CA . ARG A 1 90 ? 8.229 -6.558 -3.302 1.00 93.69 90 ARG A CA 1
ATOM 731 C C . ARG A 1 90 ? 7.151 -6.880 -2.272 1.00 93.69 90 ARG A C 1
ATOM 733 O O . ARG A 1 90 ? 5.992 -6.992 -2.650 1.00 93.69 90 ARG A O 1
ATOM 740 N N . LEU A 1 91 ? 7.519 -7.030 -1.001 1.00 93.44 91 LEU A N 1
ATOM 741 C CA . LEU A 1 91 ? 6.594 -7.118 0.126 1.00 93.44 91 LEU A CA 1
ATOM 742 C C . LEU A 1 91 ? 6.730 -5.857 0.981 1.00 93.44 91 LEU A C 1
ATOM 744 O O . LEU A 1 91 ? 7.829 -5.551 1.441 1.00 93.44 91 LEU A O 1
ATOM 748 N N . LEU A 1 92 ? 5.614 -5.166 1.213 1.00 95.69 92 LEU A N 1
ATOM 749 C CA . LEU A 1 92 ? 5.473 -4.095 2.196 1.00 95.69 92 LEU A CA 1
ATOM 750 C C . LEU A 1 92 ? 4.537 -4.572 3.307 1.00 95.69 92 LEU A C 1
ATOM 752 O O . LEU A 1 92 ? 3.357 -4.822 3.056 1.00 95.69 92 LEU A O 1
ATOM 756 N N . VAL A 1 93 ? 5.069 -4.690 4.520 1.00 94.62 93 VAL A N 1
ATOM 757 C CA . VAL A 1 93 ? 4.297 -5.049 5.710 1.00 94.62 93 VAL A CA 1
ATOM 758 C C . VAL A 1 93 ? 4.085 -3.815 6.565 1.00 94.62 93 VAL A C 1
ATOM 760 O O . VAL A 1 93 ? 5.054 -3.133 6.911 1.00 94.62 93 VAL A O 1
ATOM 763 N N . THR A 1 94 ? 2.837 -3.578 6.953 1.00 94.88 94 THR A N 1
ATOM 764 C CA . THR A 1 94 ? 2.466 -2.540 7.914 1.00 94.88 94 THR A CA 1
ATOM 765 C C . THR A 1 94 ? 1.607 -3.156 9.010 1.00 94.88 94 THR A C 1
ATOM 767 O O . THR A 1 94 ? 0.529 -3.680 8.732 1.00 94.88 94 THR A O 1
ATOM 770 N N . SER A 1 95 ? 2.095 -3.101 10.248 1.00 93.19 95 SER A N 1
ATOM 771 C CA . SER A 1 95 ? 1.456 -3.703 11.418 1.00 93.19 95 SER A CA 1
ATOM 772 C C . SER A 1 95 ? 0.953 -2.607 12.355 1.00 93.19 95 SER A C 1
ATOM 774 O O . SER A 1 95 ? 1.694 -1.679 12.696 1.00 93.19 95 SER A O 1
ATOM 776 N N . PHE A 1 96 ? -0.291 -2.738 12.797 1.00 91.38 96 PHE A N 1
ATOM 777 C CA . PHE A 1 96 ? -0.979 -1.783 13.652 1.00 91.38 96 PHE A CA 1
ATOM 778 C C . PHE A 1 96 ? -1.508 -2.471 14.907 1.00 91.38 96 PHE A C 1
ATOM 780 O O . PHE A 1 96 ? -1.977 -3.607 14.831 1.00 91.38 96 PHE A O 1
ATOM 787 N N . ARG A 1 97 ? -1.515 -1.772 16.040 1.00 90.88 97 ARG A N 1
ATOM 788 C CA . ARG A 1 97 ? -2.359 -2.130 17.182 1.00 90.88 97 ARG A CA 1
ATOM 789 C C . ARG A 1 97 ? -3.638 -1.312 17.106 1.00 90.88 97 ARG A C 1
ATOM 791 O O . ARG A 1 97 ? -3.599 -0.083 17.030 1.00 90.88 97 ARG A O 1
ATOM 798 N N . LEU A 1 98 ? -4.773 -2.003 17.081 1.00 85.81 98 LEU A N 1
ATOM 799 C CA . LEU A 1 98 ? -6.072 -1.340 17.045 1.00 85.81 98 LEU A CA 1
ATOM 800 C C . LEU A 1 98 ? -6.330 -0.659 18.394 1.00 85.81 98 LEU A C 1
ATOM 802 O O . LEU A 1 98 ? -6.013 -1.202 19.452 1.00 85.81 98 LEU A O 1
ATOM 806 N N . ARG A 1 99 ? -6.881 0.556 18.362 1.00 80.81 99 ARG A N 1
ATOM 807 C CA . ARG A 1 99 ? -7.117 1.349 19.571 1.00 80.81 99 ARG A CA 1
ATOM 808 C C . ARG A 1 99 ? -8.036 0.592 20.536 1.00 80.81 99 ARG A C 1
ATOM 810 O O . ARG A 1 99 ? -9.136 0.201 20.162 1.00 80.81 99 ARG A O 1
ATOM 817 N N . GLY A 1 100 ? -7.587 0.426 21.782 1.00 78.06 100 GLY A N 1
ATOM 818 C CA . GLY A 1 100 ? -8.346 -0.282 22.819 1.00 78.06 100 GLY A CA 1
ATOM 819 C C . GLY A 1 100 ? -8.409 -1.804 22.644 1.00 78.06 100 GLY A C 1
ATOM 820 O O . GLY A 1 100 ? -9.181 -2.449 23.347 1.00 78.06 100 GLY A O 1
ATOM 821 N N . ASP A 1 101 ? -7.613 -2.379 21.738 1.00 78.06 101 ASP A N 1
ATOM 822 C CA . ASP A 1 101 ? -7.529 -3.821 21.504 1.00 78.06 101 ASP A CA 1
ATOM 823 C C . ASP A 1 101 ? -6.073 -4.305 21.661 1.00 78.06 101 ASP A C 1
ATOM 825 O O . ASP A 1 101 ? -5.110 -3.585 21.388 1.00 78.06 101 ASP A O 1
ATOM 829 N N . ILE A 1 102 ? -5.906 -5.552 22.101 1.00 80.56 102 ILE A N 1
ATOM 830 C CA . ILE A 1 102 ? -4.608 -6.243 22.141 1.00 80.56 102 ILE A CA 1
ATOM 831 C C . ILE A 1 102 ? -4.248 -6.859 20.782 1.00 80.56 102 ILE A C 1
ATOM 833 O O . ILE A 1 102 ? -3.104 -7.261 20.564 1.00 80.56 102 ILE A O 1
ATOM 837 N N . LYS A 1 103 ? -5.217 -6.952 19.864 1.00 84.19 103 LYS A N 1
ATOM 838 C CA . LYS A 1 103 ? -5.022 -7.534 18.538 1.00 84.19 103 LYS A CA 1
ATOM 839 C C . LYS A 1 103 ? -4.155 -6.648 17.651 1.00 84.19 103 LYS A C 1
ATOM 841 O O . LYS A 1 103 ? -4.304 -5.426 17.587 1.00 84.19 103 LYS A O 1
ATOM 846 N N . ILE A 1 104 ? -3.284 -7.319 16.906 1.00 88.56 104 ILE A N 1
ATOM 847 C CA . ILE A 1 104 ? -2.453 -6.720 15.869 1.00 88.56 104 ILE A CA 1
ATOM 848 C C . ILE A 1 104 ? -3.142 -6.942 14.523 1.00 88.56 104 ILE A C 1
ATOM 850 O O . ILE A 1 104 ? -3.478 -8.072 14.170 1.00 88.56 104 ILE A O 1
ATOM 854 N N . PHE A 1 105 ? -3.343 -5.863 13.773 1.00 88.19 105 PHE A N 1
ATOM 855 C CA . PHE A 1 105 ? -3.797 -5.905 12.389 1.00 88.19 105 PHE A CA 1
ATOM 856 C C . PHE A 1 105 ? -2.598 -5.703 11.464 1.00 88.19 105 PHE A C 1
ATOM 858 O O . PHE A 1 105 ? -1.877 -4.715 11.591 1.00 88.19 105 PHE A O 1
ATOM 865 N N . GLU A 1 106 ? -2.372 -6.629 10.535 1.00 92.44 106 GLU A N 1
ATOM 866 C CA . GLU A 1 106 ? -1.228 -6.577 9.627 1.00 92.44 106 GLU A CA 1
ATOM 867 C C . GLU A 1 106 ? -1.672 -6.565 8.164 1.00 92.44 106 GLU A C 1
ATOM 869 O O . GLU A 1 106 ? -2.391 -7.449 7.698 1.00 92.44 106 GLU A O 1
ATOM 874 N N . ILE A 1 107 ? -1.188 -5.573 7.423 1.00 94.06 107 ILE A N 1
ATOM 875 C CA . ILE A 1 107 ? -1.342 -5.473 5.976 1.00 94.06 107 ILE A CA 1
ATOM 876 C C . ILE A 1 107 ? -0.054 -5.958 5.317 1.00 94.06 107 ILE A C 1
ATOM 878 O O . ILE A 1 107 ? 1.010 -5.391 5.552 1.00 94.06 107 ILE A O 1
ATOM 882 N N . ASN A 1 108 ? -0.165 -6.956 4.439 1.00 94.19 108 ASN A N 1
ATOM 883 C CA . ASN A 1 108 ? 0.933 -7.473 3.621 1.00 94.19 108 ASN A CA 1
ATOM 884 C C . ASN A 1 108 ? 0.657 -7.153 2.139 1.00 94.19 108 ASN A C 1
ATOM 886 O O . ASN A 1 108 ? -0.071 -7.886 1.472 1.00 94.19 108 ASN A O 1
ATOM 890 N N . ASN A 1 109 ? 1.214 -6.058 1.615 1.00 95.38 109 ASN A N 1
ATOM 891 C CA . ASN A 1 109 ? 1.068 -5.680 0.205 1.00 95.38 109 ASN A CA 1
ATOM 892 C C . ASN A 1 109 ? 2.212 -6.287 -0.618 1.00 95.38 109 ASN A C 1
ATOM 894 O O . ASN A 1 109 ? 3.368 -5.880 -0.472 1.00 95.38 109 ASN A O 1
ATOM 898 N N . ILE A 1 110 ? 1.896 -7.279 -1.451 1.00 93.75 110 ILE A N 1
ATOM 899 C CA . ILE A 1 110 ? 2.876 -8.068 -2.207 1.00 93.75 110 ILE A CA 1
ATOM 900 C C . ILE A 1 110 ? 2.701 -7.823 -3.702 1.00 93.75 110 ILE A C 1
ATOM 902 O O . ILE A 1 110 ? 1.594 -7.909 -4.228 1.00 93.75 110 ILE A O 1
ATOM 906 N N . TYR A 1 111 ? 3.809 -7.597 -4.400 1.00 93.88 111 TYR A N 1
ATOM 907 C CA . TYR A 1 111 ? 3.833 -7.431 -5.846 1.00 93.88 111 TYR A CA 1
ATOM 908 C C . TYR A 1 111 ? 4.814 -8.403 -6.504 1.00 93.88 111 TYR A C 1
ATOM 910 O O . TYR A 1 111 ? 5.990 -8.427 -6.162 1.00 93.88 111 TYR A O 1
ATOM 918 N N . ALA A 1 112 ? 4.361 -9.188 -7.480 1.00 94.12 112 ALA A N 1
ATOM 919 C CA . ALA A 1 112 ? 5.245 -10.064 -8.245 1.00 94.12 112 ALA A CA 1
ATOM 920 C C . ALA A 1 112 ? 5.985 -9.280 -9.353 1.00 94.12 112 ALA A C 1
ATOM 922 O O . ALA A 1 112 ? 5.416 -8.358 -9.937 1.00 94.12 112 ALA A O 1
ATOM 923 N N . PRO A 1 113 ? 7.235 -9.637 -9.701 1.00 93.31 113 PRO A N 1
ATOM 924 C CA . PRO A 1 113 ? 7.931 -9.038 -10.840 1.00 93.31 113 PRO A CA 1
ATOM 925 C C . PRO A 1 113 ? 7.185 -9.234 -12.172 1.00 93.31 113 PRO A C 1
ATOM 927 O O . PRO A 1 113 ? 6.577 -10.278 -12.397 1.00 93.31 113 PRO A O 1
ATOM 930 N N . ILE A 1 114 ? 7.290 -8.257 -13.084 1.00 90.00 114 ILE A N 1
ATOM 931 C CA . ILE A 1 114 ? 6.759 -8.366 -14.460 1.00 90.00 114 ILE A CA 1
ATOM 932 C C . ILE A 1 114 ? 7.634 -9.298 -15.305 1.00 90.00 114 ILE A C 1
ATOM 934 O O . ILE A 1 114 ? 7.119 -10.110 -16.070 1.00 90.00 114 ILE A O 1
ATOM 938 N N . ASP A 1 115 ? 8.958 -9.178 -15.161 1.00 93.50 115 ASP A N 1
ATOM 939 C CA . ASP A 1 115 ? 9.913 -10.005 -15.894 1.00 93.50 115 ASP A CA 1
ATOM 940 C C . ASP A 1 115 ? 9.740 -11.486 -15.535 1.00 93.50 115 ASP A C 1
ATOM 942 O O . ASP A 1 115 ? 9.760 -11.859 -14.360 1.00 93.50 115 ASP A O 1
ATOM 946 N N . LEU A 1 116 ? 9.597 -12.335 -16.556 1.00 92.94 116 LEU A N 1
ATOM 947 C CA . LEU A 1 116 ? 9.273 -13.754 -16.390 1.00 92.94 116 LEU A CA 1
ATOM 948 C C . LEU A 1 116 ? 10.339 -14.506 -15.584 1.00 92.94 116 LEU A C 1
ATOM 950 O O . LEU A 1 116 ? 9.997 -15.322 -14.726 1.00 92.94 116 LEU A O 1
ATOM 954 N N . LYS A 1 117 ? 11.623 -14.213 -15.824 1.00 92.75 117 LYS A N 1
ATOM 955 C CA . LYS A 1 117 ? 12.736 -14.889 -15.143 1.00 92.75 117 LYS A CA 1
ATOM 956 C C . LYS A 1 117 ? 12.819 -14.466 -13.679 1.00 92.75 117 LYS A C 1
ATOM 958 O O . LYS A 1 117 ? 12.992 -15.312 -12.804 1.00 92.75 117 LYS A O 1
ATOM 963 N N . GLN A 1 118 ? 12.670 -13.173 -13.397 1.00 93.44 118 GLN A N 1
ATOM 964 C CA . GLN A 1 118 ? 12.605 -12.665 -12.026 1.00 93.44 118 GLN A CA 1
ATOM 965 C C . GLN A 1 118 ? 11.374 -13.186 -11.290 1.00 93.44 118 GLN A C 1
ATOM 967 O O . GLN A 1 118 ? 11.464 -13.500 -10.107 1.00 93.44 118 GLN A O 1
ATOM 972 N N . ARG A 1 119 ? 10.236 -13.306 -11.979 1.00 94.81 119 ARG A N 1
ATOM 973 C CA . ARG A 1 119 ? 8.992 -13.792 -11.388 1.00 94.81 119 ARG A CA 1
ATOM 974 C C . ARG A 1 119 ? 9.092 -15.251 -10.958 1.00 94.81 119 ARG A C 1
ATOM 976 O O . ARG A 1 119 ? 8.669 -15.558 -9.851 1.00 94.81 119 ARG A O 1
ATOM 983 N N . ALA A 1 120 ? 9.690 -16.118 -11.775 1.00 91.94 120 ALA A N 1
ATOM 984 C CA . ALA A 1 120 ? 9.955 -17.504 -11.382 1.00 91.94 120 ALA A CA 1
ATOM 985 C C . ALA A 1 120 ? 10.789 -17.561 -10.088 1.00 91.94 120 ALA A C 1
ATOM 987 O O . ALA A 1 120 ? 10.333 -18.100 -9.083 1.00 91.94 120 ALA A O 1
ATOM 988 N N . LYS A 1 121 ? 11.930 -16.855 -10.063 1.00 92.00 121 LYS A N 1
ATOM 989 C CA . LYS A 1 121 ? 12.792 -16.759 -8.871 1.00 92.00 121 LYS A CA 1
ATOM 990 C C . LYS A 1 121 ? 12.078 -16.162 -7.656 1.00 92.00 121 LYS A C 1
ATOM 992 O O . LYS A 1 121 ? 12.379 -16.520 -6.523 1.00 92.00 121 LYS A O 1
ATOM 997 N N . PHE A 1 122 ? 11.167 -15.214 -7.864 1.00 93.56 122 PHE A N 1
ATOM 998 C CA . PHE A 1 122 ? 10.387 -14.612 -6.786 1.00 93.56 122 PHE A CA 1
ATOM 999 C C . PHE A 1 122 ? 9.493 -15.645 -6.093 1.00 93.56 122 PHE A C 1
ATOM 1001 O O . PHE A 1 122 ? 9.450 -15.667 -4.865 1.00 93.56 122 PHE A O 1
ATOM 1008 N N . PHE A 1 123 ? 8.834 -16.529 -6.846 1.00 91.44 123 PHE A N 1
ATOM 1009 C CA . PHE A 1 123 ? 8.029 -17.598 -6.253 1.00 91.44 123 PHE A CA 1
ATOM 1010 C C . PHE A 1 123 ? 8.888 -18.606 -5.476 1.00 91.44 123 PHE A C 1
ATOM 1012 O O . PHE A 1 123 ? 8.493 -19.000 -4.379 1.00 91.44 123 PHE A O 1
ATOM 1019 N N . ASP A 1 124 ? 10.098 -18.917 -5.948 1.00 89.56 124 ASP A N 1
ATOM 1020 C CA . ASP A 1 124 ? 11.050 -19.736 -5.183 1.00 89.56 124 ASP A CA 1
ATOM 1021 C C . ASP A 1 124 ? 11.433 -19.058 -3.851 1.00 89.56 124 ASP A C 1
ATOM 1023 O O . ASP A 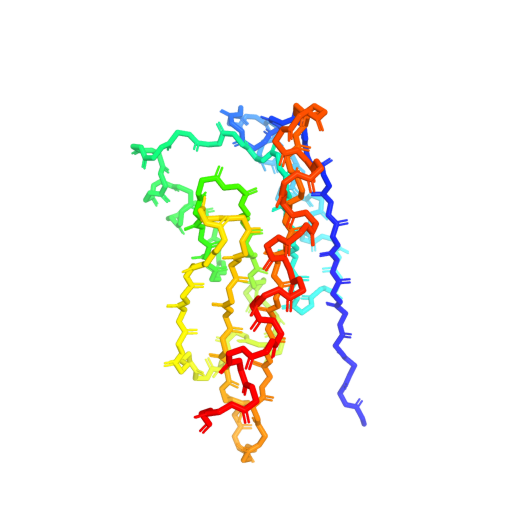1 124 ? 11.440 -19.688 -2.788 1.00 89.56 124 ASP A O 1
ATOM 1027 N N . LYS A 1 125 ? 11.675 -17.737 -3.874 1.00 88.19 125 LYS A N 1
ATOM 1028 C CA . LYS A 1 125 ? 11.968 -16.944 -2.665 1.00 88.19 125 LYS A CA 1
ATOM 1029 C C . LYS A 1 125 ? 10.820 -16.957 -1.653 1.00 88.19 125 LYS A C 1
ATOM 1031 O O . LYS A 1 125 ? 11.092 -16.914 -0.454 1.00 88.19 125 LYS A O 1
ATOM 1036 N N . LEU A 1 126 ? 9.558 -17.014 -2.092 1.00 88.44 126 LEU A N 1
ATOM 1037 C CA . LEU A 1 126 ? 8.412 -17.084 -1.173 1.00 88.44 126 LEU A CA 1
ATOM 1038 C C . LEU A 1 126 ? 8.446 -18.356 -0.318 1.00 88.44 126 LEU A C 1
ATOM 1040 O O . LEU A 1 126 ? 8.179 -18.290 0.883 1.00 88.44 126 LEU A O 1
ATOM 1044 N N . ILE A 1 127 ? 8.817 -19.493 -0.913 1.00 80.38 127 ILE A N 1
ATOM 1045 C CA . ILE A 1 127 ? 8.928 -20.778 -0.210 1.00 80.38 127 ILE A CA 1
ATOM 1046 C C . ILE A 1 127 ? 10.028 -20.702 0.856 1.00 80.38 127 ILE A C 1
ATOM 1048 O O . ILE A 1 127 ? 9.799 -21.070 2.007 1.00 80.38 127 ILE A O 1
ATOM 1052 N N . PHE A 1 128 ? 11.188 -20.141 0.507 1.00 73.38 128 PHE A N 1
ATOM 1053 C CA . PHE A 1 128 ? 12.290 -19.950 1.453 1.00 73.38 128 PHE A CA 1
ATOM 1054 C C . PHE A 1 128 ? 11.937 -18.964 2.583 1.00 73.38 128 PHE A C 1
ATOM 1056 O O . PHE A 1 128 ? 12.262 -19.178 3.753 1.00 73.38 128 PHE A O 1
ATOM 1063 N N . HIS A 1 129 ? 11.222 -17.885 2.263 1.00 76.25 129 HIS A N 1
ATOM 1064 C CA . HIS A 1 129 ? 10.796 -16.907 3.262 1.00 76.25 129 HIS A CA 1
ATOM 1065 C C . HIS A 1 129 ? 9.808 -17.505 4.277 1.00 76.25 129 HIS A C 1
ATOM 1067 O O . HIS A 1 129 ? 9.902 -17.210 5.470 1.00 76.25 129 HIS A O 1
ATOM 1073 N N . LYS A 1 130 ? 8.909 -18.400 3.834 1.00 73.56 130 LYS A N 1
ATOM 1074 C CA . LYS A 1 130 ? 8.020 -19.163 4.725 1.00 73.56 130 LYS A CA 1
ATOM 1075 C C . LYS A 1 130 ? 8.817 -19.948 5.769 1.00 73.56 130 LYS A C 1
ATOM 1077 O O . LYS A 1 130 ? 8.471 -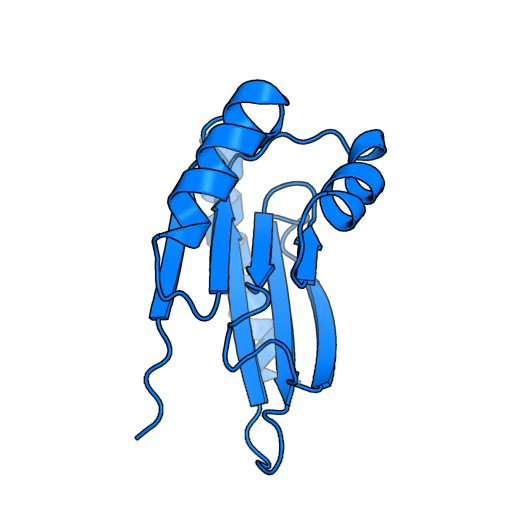19.893 6.943 1.00 73.56 130 LYS A O 1
ATOM 1082 N N . THR A 1 131 ? 9.885 -20.631 5.356 1.00 60.12 131 THR A N 1
ATOM 1083 C CA . THR A 1 131 ? 10.702 -21.454 6.263 1.00 60.12 131 THR A CA 1
ATOM 1084 C C . THR A 1 131 ? 11.490 -20.649 7.297 1.00 60.12 131 THR A C 1
ATOM 1086 O O . THR A 1 131 ? 11.800 -21.180 8.353 1.00 60.12 131 THR A O 1
ATOM 1089 N N . GLN A 1 132 ? 11.781 -19.365 7.056 1.00 59.56 132 GLN A N 1
ATOM 1090 C CA . GLN A 1 132 ? 12.461 -18.524 8.053 1.00 59.56 132 GLN A CA 1
ATOM 1091 C C . GLN A 1 132 ? 11.510 -17.893 9.077 1.00 59.56 132 GLN A C 1
ATOM 1093 O O . GLN A 1 132 ? 11.895 -17.714 10.228 1.00 59.56 132 GLN A O 1
ATOM 1098 N N . LYS A 1 133 ? 10.258 -17.595 8.699 1.00 55.50 133 LYS A N 1
ATOM 1099 C CA . LYS A 1 133 ? 9.250 -17.071 9.640 1.00 55.50 133 LYS A CA 1
ATOM 1100 C C . LYS A 1 133 ? 8.796 -18.098 10.684 1.00 55.50 133 LYS A C 1
ATOM 1102 O O . LYS A 1 133 ? 8.255 -17.697 11.701 1.00 55.50 133 LYS A O 1
ATOM 1107 N N . THR A 1 134 ? 9.008 -19.393 10.456 1.00 40.97 134 THR A N 1
ATOM 1108 C CA . THR A 1 134 ? 8.708 -20.459 11.429 1.00 40.97 134 THR A CA 1
ATOM 1109 C C . THR A 1 134 ? 9.786 -20.648 12.504 1.00 40.97 134 THR A C 1
ATOM 1111 O O . THR A 1 134 ? 9.621 -21.500 13.371 1.00 40.97 134 THR A O 1
ATOM 1114 N N . HIS A 1 135 ? 10.884 -19.886 12.451 1.00 34.69 135 HIS A N 1
ATOM 1115 C CA . HIS A 1 135 ? 12.001 -19.960 13.405 1.00 34.69 135 HIS A CA 1
ATOM 1116 C C . HIS A 1 135 ? 12.222 -18.660 14.203 1.00 34.69 135 HIS A C 1
ATOM 1118 O O . HIS A 1 135 ? 13.254 -18.517 14.857 1.00 34.69 135 HIS A O 1
ATOM 1124 N N . LEU A 1 136 ? 11.266 -17.729 14.144 1.00 34.97 136 LEU A N 1
ATOM 1125 C CA . LEU A 1 136 ? 11.176 -16.520 14.971 1.00 34.97 136 LEU A CA 1
ATOM 1126 C C . LEU A 1 136 ? 9.904 -16.588 15.818 1.00 34.97 136 LEU A C 1
ATOM 1128 O O . LEU A 1 136 ? 9.921 -15.996 16.916 1.00 34.97 136 LEU A O 1
#

Secondary structure (DSSP, 8-state):
-PPP-EEEEE-TTGGGSHHHHHHHHHHHTTS--SEEEEES----GGGHHHHHHHSSSEEEE-SSEEEEE-TTSTTTTSEEEEEEEETTTTEEEEEEEPTT-SPEEEEEEE---SSHHHHHHHHHHHHHHHHHHTT-

Foldseek 3Di:
DDDAAEAEDACQCLLQDPVSVVVVLVVCVVDQHQKYKYFNNQHDPVCQVVVCVPAPAGWDDDRTMIMTGHCPHQCRPWAWPDWDADLVRQWIKTWTHRPPDPDIDIDIRGDADPDPVSNVVSVVVVVVVVVVVVVD

Organism: NCBI:txid269621

pLDDT: mean 89.99, std 10.75, range [34.69, 97.75]

Radius of gyration: 15.62 Å; chains: 1; bounding box: 33×37×39 Å

InterPro domains:
  IPR036691 Endonuclease/exonuclease/phosphatase superfamily [G3DSA:3.60.10.10] (3-135)
  IPR036691 Endonuclease/exonuclease/phosphatase superfamily [SSF56219] (5-127)